Protein AF-A0A2M8FH73-F1 (afdb_monomer)

Structure (mmCIF, N/CA/C/O backbone):
data_AF-A0A2M8FH73-F1
#
_entry.id   AF-A0A2M8FH73-F1
#
loop_
_atom_site.group_PDB
_atom_site.id
_atom_site.type_symbol
_atom_site.label_atom_id
_atom_site.label_alt_id
_atom_site.label_comp_id
_atom_site.label_asym_id
_atom_site.label_entity_id
_atom_site.label_seq_id
_atom_site.pdbx_PDB_ins_code
_atom_site.Cartn_x
_atom_site.Cartn_y
_atom_site.Cartn_z
_atom_site.occupancy
_atom_site.B_iso_or_equiv
_atom_site.auth_seq_id
_atom_site.auth_comp_id
_atom_site.auth_asym_id
_atom_site.auth_atom_id
_atom_site.pdbx_PDB_model_num
ATOM 1 N N . ALA A 1 1 ? 25.953 -26.606 -22.847 1.00 37.62 1 ALA A N 1
ATOM 2 C CA . ALA A 1 1 ? 26.756 -25.376 -22.734 1.00 37.62 1 ALA A CA 1
ATOM 3 C C . ALA A 1 1 ? 26.591 -24.854 -21.315 1.00 37.62 1 ALA A C 1
ATOM 5 O O . ALA A 1 1 ? 25.564 -25.128 -20.712 1.00 37.62 1 ALA A O 1
ATOM 6 N N . GLU A 1 2 ? 27.655 -24.279 -20.778 1.00 31.59 2 GLU A N 1
ATOM 7 C CA . GLU A 1 2 ? 28.021 -24.199 -19.361 1.00 31.59 2 GLU A CA 1
ATOM 8 C C . GLU A 1 2 ? 26.933 -23.717 -18.387 1.00 31.59 2 GLU A C 1
ATOM 10 O O . GLU A 1 2 ? 26.289 -22.693 -18.587 1.00 31.59 2 GLU A O 1
ATOM 15 N N . LEU A 1 3 ? 26.806 -24.457 -17.280 1.00 53.44 3 LEU A N 1
ATOM 16 C CA . LEU A 1 3 ? 26.302 -23.954 -16.007 1.00 53.44 3 LEU A CA 1
ATOM 17 C C . LEU A 1 3 ? 27.393 -23.067 -15.389 1.00 53.44 3 LEU A C 1
ATOM 19 O O . LEU A 1 3 ? 28.428 -23.566 -14.954 1.00 53.44 3 LEU A O 1
ATOM 23 N N . GLY A 1 4 ? 27.145 -21.765 -15.336 1.00 33.22 4 GLY A N 1
ATOM 24 C CA . GLY A 1 4 ? 27.917 -20.790 -14.568 1.00 33.22 4 GLY A CA 1
ATOM 25 C C . GLY A 1 4 ? 27.245 -19.424 -14.691 1.00 33.22 4 GLY A C 1
ATOM 26 O O . GLY A 1 4 ? 26.753 -19.091 -15.759 1.00 33.22 4 GLY A O 1
ATOM 27 N N . ASN A 1 5 ? 27.159 -18.558 -13.687 1.00 42.69 5 ASN A N 1
ATOM 28 C CA . ASN A 1 5 ? 27.631 -18.489 -12.298 1.00 42.69 5 ASN A CA 1
ATOM 29 C C . ASN A 1 5 ? 27.111 -17.110 -11.779 1.00 42.69 5 ASN A C 1
ATOM 31 O O . ASN A 1 5 ? 26.693 -16.295 -12.604 1.00 42.69 5 ASN A O 1
ATOM 35 N N . PRO A 1 6 ? 27.365 -16.694 -10.529 1.00 42.09 6 PRO A N 1
ATOM 36 C CA . PRO A 1 6 ? 26.760 -17.068 -9.250 1.00 42.09 6 PRO A CA 1
ATOM 37 C C . PRO A 1 6 ? 25.452 -16.284 -8.984 1.00 42.09 6 PRO A C 1
ATOM 39 O O . PRO A 1 6 ? 24.999 -15.507 -9.816 1.00 42.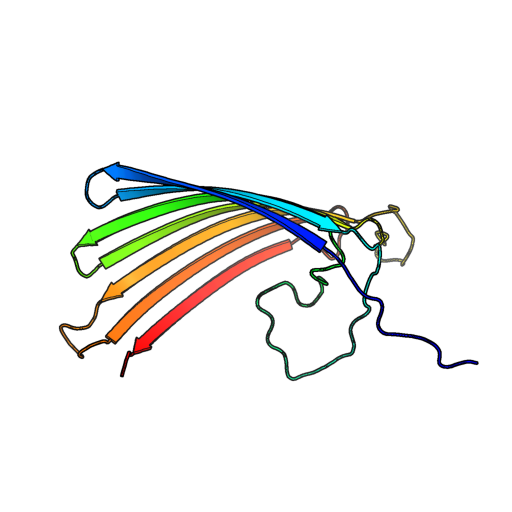09 6 PRO A O 1
ATOM 42 N N . ALA A 1 7 ? 24.854 -16.446 -7.799 1.00 48.16 7 ALA A N 1
ATOM 43 C CA . ALA A 1 7 ? 23.828 -15.538 -7.287 1.00 48.16 7 ALA A CA 1
ATOM 44 C C . ALA A 1 7 ? 24.251 -14.074 -7.502 1.00 48.16 7 ALA A C 1
ATOM 46 O O . ALA A 1 7 ? 25.146 -13.565 -6.824 1.00 48.16 7 ALA A O 1
ATOM 47 N N . SER A 1 8 ? 23.630 -13.405 -8.471 1.00 55.31 8 SER A N 1
ATOM 48 C CA . SER A 1 8 ? 23.877 -11.999 -8.732 1.00 55.31 8 SER A CA 1
ATOM 49 C C . SER A 1 8 ? 23.437 -11.219 -7.496 1.00 55.31 8 SER A C 1
ATOM 51 O O . SER A 1 8 ? 22.254 -11.224 -7.117 1.00 55.31 8 SER A O 1
ATOM 53 N N . GLN A 1 9 ? 24.404 -10.616 -6.811 1.00 63.19 9 GLN A N 1
ATOM 54 C CA . GLN A 1 9 ? 24.128 -9.796 -5.643 1.00 63.19 9 GLN A CA 1
ATOM 55 C C . GLN A 1 9 ? 23.402 -8.548 -6.136 1.00 63.19 9 GLN A C 1
ATOM 57 O O . GLN A 1 9 ? 23.968 -7.748 -6.877 1.00 63.19 9 GLN A O 1
ATOM 62 N N . ALA A 1 10 ? 22.118 -8.462 -5.791 1.00 71.12 10 ALA A N 1
ATOM 63 C CA . ALA A 1 10 ? 21.308 -7.294 -6.056 1.00 71.12 10 ALA A CA 1
ATOM 64 C C . ALA A 1 10 ? 21.423 -6.359 -4.848 1.00 71.12 10 ALA A C 1
ATOM 66 O O . ALA A 1 10 ? 21.151 -6.772 -3.720 1.00 71.12 10 ALA A O 1
ATOM 67 N N . TYR A 1 11 ? 21.851 -5.124 -5.072 1.00 79.88 11 TYR A N 1
ATOM 68 C CA . TYR A 1 11 ? 21.933 -4.082 -4.062 1.00 79.88 11 TYR A CA 1
ATOM 69 C C . TYR A 1 11 ? 20.948 -2.973 -4.408 1.00 79.88 11 TYR A C 1
ATOM 71 O O . TYR A 1 11 ? 20.951 -2.448 -5.522 1.00 79.88 11 TYR A O 1
ATOM 79 N N . GLN A 1 12 ? 20.146 -2.584 -3.425 1.00 85.75 12 GLN A N 1
ATOM 80 C CA . GLN A 1 12 ? 19.189 -1.495 -3.542 1.00 85.75 12 GLN A CA 1
ATOM 81 C C . GLN A 1 12 ? 19.352 -0.561 -2.347 1.00 85.75 12 GLN A C 1
ATOM 83 O O . GLN A 1 12 ? 19.415 -1.001 -1.197 1.00 85.75 12 GLN A O 1
ATOM 88 N N . LEU A 1 13 ? 19.430 0.734 -2.628 1.00 89.25 13 LEU A N 1
ATOM 89 C CA . LEU A 1 13 ? 19.364 1.786 -1.631 1.00 89.25 13 LEU A CA 1
ATOM 90 C C . LEU A 1 13 ? 17.901 2.186 -1.445 1.00 89.25 13 LEU A C 1
ATOM 92 O O . LEU A 1 13 ? 17.246 2.598 -2.399 1.00 89.25 13 LEU A O 1
ATOM 96 N N . ASN A 1 14 ? 17.422 2.097 -0.207 1.00 92.38 14 ASN A N 1
ATOM 97 C CA . ASN A 1 14 ? 16.089 2.529 0.189 1.00 92.38 14 ASN A CA 1
ATOM 98 C C . ASN A 1 14 ? 16.214 3.677 1.190 1.00 92.38 14 ASN A C 1
ATOM 100 O O . ASN A 1 14 ? 16.708 3.486 2.301 1.00 92.38 14 ASN A O 1
ATOM 104 N N . LEU A 1 15 ? 15.773 4.868 0.796 1.00 96.12 15 LEU A N 1
ATOM 105 C CA . LEU A 1 15 ? 15.659 6.023 1.679 1.00 96.12 15 LEU A CA 1
ATOM 106 C C . LEU A 1 15 ? 14.188 6.218 2.024 1.00 96.12 15 LEU A C 1
ATOM 108 O O . LEU A 1 15 ? 13.361 6.272 1.123 1.00 96.12 15 LEU A O 1
ATOM 112 N N . TYR A 1 16 ? 13.874 6.338 3.311 1.00 96.75 16 TYR A N 1
ATOM 113 C CA . TYR A 1 16 ? 12.514 6.544 3.801 1.00 96.75 16 TYR A CA 1
ATOM 114 C C . TYR A 1 16 ? 12.484 7.711 4.784 1.00 96.75 16 TYR A C 1
ATOM 116 O O . TYR A 1 16 ? 13.317 7.794 5.689 1.00 96.75 16 TYR A O 1
ATOM 124 N N . ALA A 1 17 ? 11.514 8.600 4.611 1.00 97.94 17 ALA A N 1
ATOM 125 C CA . ALA A 1 17 ? 11.240 9.700 5.517 1.00 97.94 17 ALA A CA 1
ATOM 126 C C . ALA A 1 17 ? 9.734 9.791 5.762 1.00 97.94 17 ALA A C 1
ATOM 128 O O . ALA A 1 17 ? 8.943 9.700 4.827 1.00 97.94 17 ALA A O 1
ATOM 129 N N . GLN A 1 18 ? 9.343 10.014 7.014 1.00 97.69 18 GLN A N 1
ATOM 130 C CA . GLN A 1 18 ? 7.946 10.175 7.396 1.00 97.69 18 GLN A CA 1
ATOM 131 C C . GLN A 1 18 ? 7.814 11.257 8.457 1.00 97.69 18 GLN A C 1
ATOM 133 O O . GLN A 1 18 ? 8.601 11.324 9.402 1.00 97.69 18 GLN A O 1
ATOM 138 N N . VAL A 1 19 ? 6.791 12.091 8.305 1.00 98.25 19 VAL A N 1
ATOM 139 C CA . VAL A 1 19 ? 6.370 13.069 9.302 1.00 98.25 19 VAL A CA 1
ATOM 140 C C . VAL A 1 19 ? 4.908 12.821 9.633 1.00 98.25 19 VAL A C 1
ATOM 142 O O . VAL A 1 19 ? 4.069 12.686 8.745 1.00 98.25 19 VAL A O 1
ATOM 145 N N . GLY A 1 20 ? 4.606 12.734 10.924 1.00 97.94 20 GLY A N 1
ATOM 146 C CA . GLY A 1 20 ? 3.255 12.528 11.428 1.00 97.94 20 GLY A CA 1
ATOM 147 C C . GLY A 1 20 ? 2.922 13.560 12.491 1.00 97.94 20 GLY A C 1
ATOM 148 O O . GLY A 1 20 ? 3.761 13.882 13.334 1.00 97.94 20 GLY A O 1
ATOM 149 N N . GLN A 1 21 ? 1.698 14.077 12.459 1.00 97.88 21 GLN A N 1
ATOM 150 C CA . GLN A 1 21 ? 1.205 15.014 13.457 1.00 97.88 21 GLN A CA 1
ATOM 151 C C . GLN A 1 21 ? -0.262 14.744 13.793 1.00 97.88 21 GLN A C 1
ATOM 153 O O . GLN A 1 21 ? -1.086 14.449 12.927 1.00 97.88 21 GLN A O 1
ATOM 158 N N . SER A 1 22 ? -0.592 14.885 15.077 1.00 98.12 22 SER A N 1
ATOM 159 C CA . SER A 1 22 ? -1.980 14.976 15.522 1.00 98.12 22 SER A CA 1
ATOM 160 C C . SER A 1 22 ? -2.549 16.339 15.132 1.00 98.12 22 SER A C 1
ATOM 162 O O . SER A 1 22 ? -2.020 17.370 15.547 1.00 98.12 22 SER A O 1
ATOM 164 N N . ILE A 1 23 ? -3.608 16.348 14.326 1.00 97.44 23 ILE A N 1
ATOM 165 C CA . ILE A 1 23 ? -4.257 17.582 13.850 1.00 97.44 23 ILE A CA 1
ATOM 166 C C . ILE A 1 23 ? -5.499 17.942 14.671 1.00 97.44 23 ILE A C 1
ATOM 168 O O . ILE A 1 23 ? -5.976 19.072 14.613 1.00 97.44 23 ILE A O 1
ATOM 172 N N . ALA A 1 24 ? -6.027 16.986 15.435 1.00 97.12 24 ALA A N 1
ATOM 173 C CA . ALA A 1 24 ? -7.111 17.183 16.386 1.00 97.12 24 ALA A CA 1
ATOM 174 C C . ALA A 1 24 ? -7.107 16.050 17.418 1.00 97.12 24 ALA A C 1
ATOM 176 O O . ALA A 1 24 ? -6.406 15.048 17.267 1.00 97.12 24 ALA A O 1
ATOM 177 N N . GLU A 1 25 ? -7.945 16.167 18.445 1.00 96.69 25 GLU A N 1
ATOM 178 C CA . GLU A 1 25 ? -8.160 15.059 19.367 1.00 96.69 25 GLU A CA 1
ATOM 179 C C . GLU A 1 25 ? -8.608 13.810 18.594 1.00 96.69 25 GLU A C 1
ATOM 181 O O . GLU A 1 25 ? -9.552 13.843 17.790 1.00 96.69 25 GLU A O 1
ATOM 186 N N . ASN A 1 26 ? -7.900 12.704 18.824 1.00 97.69 26 ASN A N 1
ATOM 187 C CA . ASN A 1 26 ? -8.148 11.424 18.171 1.00 97.69 26 ASN A CA 1
ATOM 188 C C . ASN A 1 26 ? -7.999 11.442 16.637 1.00 97.69 26 ASN A C 1
ATOM 190 O O . ASN A 1 26 ? -8.502 10.526 15.991 1.00 97.69 26 ASN A O 1
ATOM 194 N N . THR A 1 27 ? -7.357 12.455 16.044 1.00 98.38 27 THR A N 1
ATOM 195 C CA . THR A 1 27 ? -7.150 12.558 14.592 1.00 98.38 27 THR A CA 1
ATOM 196 C C . THR A 1 27 ? -5.679 12.816 14.266 1.00 98.38 27 THR A C 1
ATOM 198 O O . THR A 1 27 ? -5.120 13.835 14.672 1.00 98.38 27 THR A O 1
ATOM 201 N N . GLY A 1 28 ? -5.071 11.937 13.475 1.00 98.19 28 GLY A N 1
ATOM 202 C CA . GLY A 1 28 ? -3.693 12.057 13.003 1.00 98.19 28 GLY A CA 1
ATOM 203 C C . GLY A 1 28 ? -3.599 12.124 11.484 1.00 98.19 28 GLY A C 1
ATOM 204 O O . GLY A 1 28 ? -4.419 11.538 10.777 1.00 98.19 28 GLY A O 1
ATOM 205 N N . LEU A 1 29 ? -2.579 12.823 10.998 1.00 98.31 29 LEU A N 1
ATOM 206 C CA . LEU A 1 29 ? -2.171 12.834 9.600 1.00 98.31 29 LEU A CA 1
ATOM 207 C C . LEU A 1 29 ? -0.680 12.492 9.517 1.00 98.31 29 LEU A C 1
ATOM 209 O O . LEU A 1 29 ? 0.110 12.983 10.327 1.00 98.31 29 LEU A O 1
ATOM 213 N N . SER A 1 30 ? -0.289 11.694 8.532 1.00 97.75 30 SER A N 1
ATOM 214 C CA . SER A 1 30 ? 1.109 11.446 8.197 1.00 97.75 30 SER A CA 1
ATOM 215 C C . SER A 1 30 ? 1.360 11.589 6.707 1.00 97.75 30 SER A C 1
ATOM 217 O O . SER A 1 30 ? 0.522 11.223 5.892 1.00 97.75 30 SER A O 1
ATOM 219 N N . LEU A 1 31 ? 2.536 12.101 6.372 1.00 98.19 31 LEU A N 1
ATOM 220 C CA . LEU A 1 31 ? 3.097 12.117 5.029 1.00 98.19 31 LEU A CA 1
ATOM 221 C C . LEU A 1 31 ? 4.372 11.279 5.061 1.00 98.19 31 LEU A C 1
ATOM 223 O O . LEU A 1 31 ? 5.195 11.460 5.964 1.00 98.19 31 LEU A O 1
ATOM 227 N N . TYR A 1 32 ? 4.563 10.412 4.076 1.00 97.25 32 TYR A N 1
ATOM 228 C CA . TYR A 1 32 ? 5.8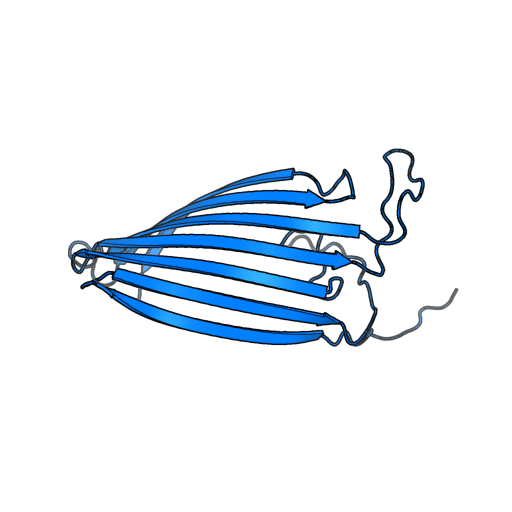23 9.708 3.885 1.00 97.25 32 TYR A CA 1
ATOM 229 C C . TYR A 1 32 ? 6.334 9.843 2.454 1.00 97.25 32 TYR A C 1
ATOM 231 O O . TYR A 1 32 ? 5.573 10.069 1.516 1.00 97.25 32 TYR A O 1
ATOM 239 N N . PHE A 1 33 ? 7.645 9.698 2.309 1.00 97.88 33 PHE A N 1
ATOM 240 C CA . PHE A 1 33 ? 8.342 9.615 1.038 1.00 97.88 33 PHE A CA 1
ATOM 241 C C . PHE A 1 33 ? 9.387 8.505 1.113 1.00 97.88 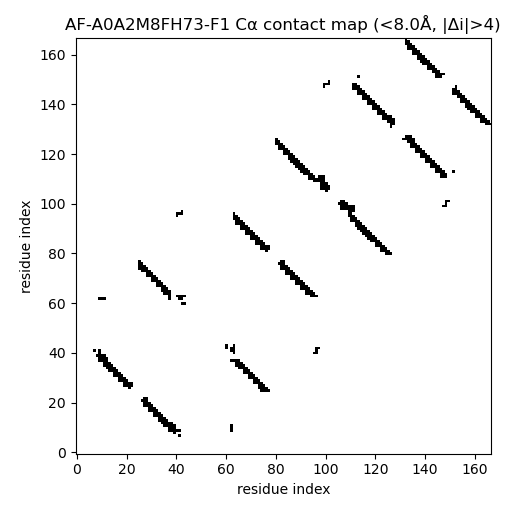33 PHE A C 1
ATOM 243 O O . PHE A 1 33 ? 10.155 8.421 2.076 1.00 97.88 33 PHE A O 1
ATOM 250 N N . GLN A 1 34 ? 9.438 7.684 0.075 1.00 96.31 34 GLN A N 1
ATOM 251 C CA . GLN A 1 34 ? 10.414 6.629 -0.105 1.00 96.31 34 GLN A CA 1
ATOM 252 C C . GLN A 1 34 ? 11.086 6.774 -1.469 1.00 96.31 34 GLN A C 1
ATOM 254 O O . GLN A 1 34 ? 10.416 6.920 -2.484 1.00 96.31 34 GLN A O 1
ATOM 259 N N . LEU A 1 35 ? 12.410 6.677 -1.508 1.00 96.06 35 LEU A N 1
ATOM 260 C CA . LEU A 1 35 ? 13.193 6.576 -2.736 1.00 96.06 35 LEU A CA 1
ATOM 261 C C . LEU A 1 35 ? 13.868 5.206 -2.774 1.00 96.06 35 LEU A C 1
ATOM 263 O O . LEU A 1 35 ? 14.528 4.819 -1.806 1.00 96.06 35 LEU A O 1
ATOM 267 N N . LYS A 1 36 ? 13.725 4.500 -3.893 1.00 92.44 36 LYS A N 1
ATOM 268 C CA . LYS A 1 36 ? 14.378 3.221 -4.175 1.00 92.44 36 LYS A CA 1
ATOM 269 C C . LYS A 1 36 ? 15.332 3.412 -5.348 1.00 92.44 36 LYS A C 1
ATOM 271 O O . LYS A 1 36 ? 14.919 3.886 -6.401 1.00 92.44 36 LYS A O 1
ATOM 276 N N . SER A 1 37 ? 16.598 3.047 -5.185 1.00 90.00 37 SER A N 1
ATOM 277 C CA . SER A 1 37 ? 17.590 3.097 -6.263 1.00 90.00 37 SER A CA 1
ATOM 278 C C . SER A 1 37 ? 18.372 1.797 -6.321 1.00 90.00 37 SER A C 1
ATOM 280 O O . SER A 1 37 ? 18.918 1.348 -5.311 1.00 90.00 37 SER A O 1
ATOM 282 N N . ASN A 1 38 ? 18.431 1.187 -7.502 1.00 84.25 38 ASN A N 1
ATOM 283 C CA . ASN A 1 38 ? 19.183 -0.043 -7.702 1.00 84.25 38 ASN A CA 1
ATOM 284 C C . ASN A 1 38 ? 20.643 0.294 -7.988 1.00 84.25 38 ASN A C 1
ATOM 286 O O . ASN A 1 38 ? 20.976 0.901 -9.001 1.00 84.25 38 ASN A O 1
ATOM 290 N N . LEU A 1 39 ? 21.531 -0.141 -7.099 1.00 79.75 39 LEU A N 1
ATOM 291 C CA . LEU A 1 39 ? 22.977 0.028 -7.255 1.00 79.75 39 LEU A CA 1
ATOM 292 C C . LEU A 1 39 ? 23.588 -1.075 -8.133 1.00 79.75 39 LEU A C 1
ATOM 294 O O . LEU A 1 39 ? 24.734 -0.974 -8.565 1.00 79.75 39 LEU A O 1
ATOM 298 N N . SER A 1 40 ? 22.817 -2.126 -8.407 1.00 72.06 40 SER A N 1
ATOM 299 C CA . SER A 1 40 ? 23.157 -3.214 -9.321 1.00 72.06 40 SER A CA 1
ATOM 300 C C . SER A 1 40 ? 22.021 -3.433 -10.317 1.00 72.06 40 SER A C 1
ATOM 302 O O . SER A 1 40 ? 20.873 -3.612 -9.912 1.00 72.06 40 SER A O 1
ATOM 304 N N . GLN A 1 41 ? 22.339 -3.481 -11.607 1.00 60.81 41 GLN A N 1
ATOM 305 C CA . GLN A 1 41 ? 21.363 -3.717 -12.673 1.00 60.81 41 GLN A CA 1
ATOM 306 C C . GLN A 1 41 ? 21.206 -5.217 -12.924 1.00 60.81 41 GLN A C 1
ATOM 308 O O . GLN A 1 41 ? 21.804 -5.764 -13.850 1.00 60.81 41 GLN A O 1
ATOM 313 N N . VAL A 1 42 ? 20.443 -5.902 -12.071 1.00 60.97 42 VAL A N 1
ATOM 314 C CA . VAL A 1 42 ? 20.165 -7.329 -12.258 1.00 60.97 42 VAL A CA 1
ATOM 315 C C . VAL A 1 42 ? 18.671 -7.587 -12.204 1.00 60.97 42 VAL A C 1
ATOM 317 O O . VAL A 1 42 ? 18.029 -7.301 -11.202 1.00 60.97 42 VAL A O 1
ATOM 320 N N . THR A 1 43 ? 18.143 -8.177 -13.269 1.00 56.59 43 THR A N 1
ATOM 321 C CA . THR A 1 43 ? 16.788 -8.727 -13.326 1.00 56.59 43 THR A CA 1
ATOM 322 C C . THR A 1 43 ? 16.831 -10.211 -12.998 1.00 56.59 43 THR A C 1
ATOM 324 O O . THR A 1 43 ? 17.538 -10.964 -13.675 1.00 56.59 43 THR A O 1
ATOM 327 N N . ARG A 1 44 ? 16.081 -10.664 -11.989 1.00 55.88 44 ARG A N 1
ATOM 328 C CA . ARG A 1 44 ? 15.916 -12.100 -11.733 1.00 55.88 44 ARG A CA 1
ATOM 329 C C . ARG A 1 44 ? 14.696 -12.615 -12.486 1.00 55.88 44 ARG A C 1
ATOM 331 O O . ARG A 1 44 ? 13.584 -12.142 -12.286 1.00 55.88 44 ARG A O 1
ATOM 338 N N . SER A 1 45 ? 14.894 -13.613 -13.343 1.00 44.84 45 SER A N 1
ATOM 339 C CA . SER A 1 45 ? 13.784 -14.400 -13.884 1.00 44.84 45 SER A CA 1
ATOM 340 C C . SER A 1 45 ? 13.268 -15.351 -12.800 1.00 44.84 45 SER A C 1
ATOM 342 O O . SER A 1 45 ? 14.066 -15.989 -12.111 1.00 44.84 45 SER A O 1
ATOM 344 N N . PHE A 1 46 ? 11.947 -15.440 -12.637 1.00 47.91 46 PHE A N 1
ATOM 345 C CA . PHE A 1 46 ? 11.321 -16.323 -11.653 1.00 47.91 46 PHE A CA 1
ATOM 346 C C . PHE A 1 46 ? 11.732 -17.791 -11.847 1.00 47.91 46 PHE A C 1
ATOM 348 O O . PHE A 1 46 ? 11.711 -18.320 -12.960 1.00 47.91 46 PHE A O 1
ATOM 355 N N . VAL A 1 47 ? 12.019 -18.462 -10.730 1.00 38.62 47 VAL A N 1
ATOM 356 C CA . VAL A 1 47 ? 11.907 -19.918 -10.599 1.00 38.62 47 VAL A CA 1
ATOM 357 C C . VAL A 1 47 ? 10.495 -20.179 -10.076 1.00 38.62 47 VAL A C 1
ATOM 359 O O . VAL A 1 47 ? 10.102 -19.615 -9.060 1.00 38.62 47 VAL A O 1
ATOM 362 N N . TYR A 1 48 ? 9.711 -20.966 -10.806 1.00 35.88 48 TYR A N 1
ATOM 363 C CA . TYR A 1 48 ? 8.323 -21.284 -10.470 1.00 35.88 48 TYR A CA 1
ATOM 364 C C . TYR A 1 48 ? 8.271 -22.084 -9.152 1.00 35.88 48 TYR A C 1
ATOM 366 O O . TYR A 1 48 ? 8.695 -23.239 -9.129 1.00 35.88 48 TYR A O 1
ATOM 374 N N . ASP A 1 49 ? 7.786 -21.481 -8.061 1.00 39.12 49 ASP A N 1
ATOM 375 C CA . ASP A 1 49 ? 7.543 -22.153 -6.777 1.00 39.12 49 ASP A CA 1
ATOM 376 C C . ASP A 1 49 ? 6.081 -21.942 -6.355 1.00 39.12 49 ASP A C 1
ATOM 378 O O . ASP A 1 49 ? 5.624 -20.821 -6.140 1.00 39.12 49 ASP A O 1
ATOM 382 N N . ASN A 1 50 ? 5.343 -23.047 -6.247 1.00 36.84 50 ASN A N 1
ATOM 383 C CA . ASN A 1 50 ? 3.900 -23.080 -5.998 1.00 36.84 50 ASN A CA 1
ATOM 384 C C . ASN A 1 50 ? 3.512 -22.786 -4.538 1.00 36.84 50 ASN A C 1
ATOM 386 O O . ASN A 1 50 ? 2.343 -22.937 -4.183 1.00 36.84 50 ASN A O 1
ATOM 390 N N . THR A 1 51 ? 4.468 -22.439 -3.673 1.00 37.72 51 THR A N 1
ATOM 391 C CA . THR A 1 51 ? 4.242 -22.324 -2.223 1.00 37.72 51 THR A CA 1
ATOM 392 C C . THR A 1 51 ? 4.268 -20.897 -1.675 1.00 37.72 51 THR A C 1
ATOM 394 O O . THR A 1 51 ? 4.000 -20.703 -0.489 1.00 37.72 51 THR A O 1
ATOM 397 N N . LEU A 1 52 ? 4.529 -19.885 -2.509 1.00 36.09 52 LEU A N 1
ATOM 398 C CA . LEU A 1 52 ? 4.681 -18.497 -2.066 1.00 36.09 52 LEU A CA 1
ATOM 399 C C . LEU A 1 52 ? 3.458 -17.640 -2.434 1.00 36.09 52 LEU A C 1
ATOM 401 O O . LEU A 1 52 ? 3.221 -17.313 -3.594 1.00 36.09 52 LEU A O 1
ATOM 405 N N . PHE A 1 53 ? 2.685 -17.258 -1.414 1.00 36.41 53 PHE A N 1
ATOM 406 C CA . PHE A 1 53 ? 1.654 -16.224 -1.510 1.00 36.41 53 PHE A CA 1
ATOM 407 C C . PHE A 1 53 ? 2.323 -14.855 -1.336 1.00 36.41 53 PHE A C 1
ATOM 409 O O . PHE A 1 53 ? 2.759 -14.516 -0.237 1.00 36.41 53 PHE A O 1
ATOM 416 N N . TYR A 1 54 ? 2.436 -14.085 -2.418 1.00 40.94 54 TYR A N 1
ATOM 417 C CA . TYR A 1 54 ? 3.056 -12.760 -2.399 1.00 40.94 54 TYR A CA 1
ATOM 418 C C . TYR A 1 54 ? 2.019 -11.647 -2.212 1.00 40.94 54 TYR A C 1
ATOM 420 O O . TYR A 1 54 ? 0.919 -11.704 -2.757 1.00 40.94 54 TYR A O 1
ATOM 428 N N . GLN A 1 55 ? 2.399 -10.642 -1.421 1.00 38.56 55 GLN A N 1
ATOM 429 C CA . GLN A 1 55 ? 1.637 -9.416 -1.163 1.00 38.56 55 GLN A CA 1
ATOM 430 C C . GLN A 1 55 ? 1.941 -8.321 -2.209 1.00 38.56 55 GLN A C 1
ATOM 432 O O . GLN A 1 55 ? 1.106 -7.455 -2.447 1.00 38.56 55 GLN A O 1
ATOM 437 N N . ASP A 1 56 ? 3.105 -8.416 -2.864 1.00 48.81 56 ASP A N 1
ATOM 438 C CA . ASP A 1 56 ? 3.494 -7.651 -4.052 1.00 48.81 56 ASP A CA 1
ATOM 439 C C . ASP A 1 56 ? 3.189 -8.449 -5.331 1.00 48.81 56 ASP A C 1
ATOM 441 O O . ASP A 1 56 ? 3.153 -9.682 -5.306 1.00 48.81 56 ASP A O 1
ATOM 445 N N . GLU A 1 57 ? 2.959 -7.742 -6.446 1.00 54.09 57 GLU A N 1
ATOM 446 C CA . GLU A 1 57 ? 2.646 -8.320 -7.760 1.00 54.09 57 GLU A CA 1
ATOM 447 C C . GLU A 1 57 ? 3.517 -9.558 -8.049 1.00 54.09 57 GLU A C 1
ATOM 449 O O . GLU A 1 57 ? 4.742 -9.454 -8.084 1.00 54.09 57 GLU A O 1
ATOM 454 N N . LEU A 1 58 ? 2.886 -10.709 -8.330 1.00 51.06 58 LEU A N 1
ATOM 455 C CA . LEU A 1 58 ? 3.522 -11.998 -8.683 1.00 51.06 58 LEU A CA 1
ATOM 456 C C . LEU A 1 58 ? 4.575 -11.910 -9.810 1.00 51.06 58 LEU A C 1
ATOM 458 O O . LEU A 1 58 ? 5.288 -12.873 -10.072 1.00 51.06 58 LEU A O 1
ATOM 462 N N . PHE A 1 59 ? 4.651 -10.767 -10.491 1.00 51.75 59 PHE A N 1
ATOM 463 C CA . PHE A 1 59 ? 5.473 -10.497 -11.662 1.00 51.75 59 PHE A CA 1
ATOM 464 C C . PHE A 1 59 ? 6.520 -9.395 -11.437 1.00 51.75 59 PHE A C 1
ATOM 466 O O . PHE A 1 59 ? 7.307 -9.120 -12.342 1.00 51.75 59 PHE A O 1
ATOM 473 N N . ASN A 1 60 ? 6.557 -8.764 -10.257 1.00 58.78 60 ASN A N 1
ATOM 474 C CA . ASN A 1 60 ? 7.539 -7.733 -9.937 1.00 58.78 60 ASN A CA 1
ATOM 475 C C . ASN A 1 60 ? 8.626 -8.269 -9.014 1.00 58.78 60 ASN A C 1
ATOM 477 O O . ASN A 1 60 ? 8.426 -8.460 -7.818 1.00 58.78 60 ASN A O 1
ATOM 481 N N . ASP A 1 61 ? 9.826 -8.421 -9.563 1.00 65.88 61 ASP A N 1
ATOM 482 C CA . ASP A 1 61 ? 11.028 -8.513 -8.747 1.00 65.88 61 ASP A CA 1
ATOM 483 C C . ASP A 1 61 ? 11.293 -7.144 -8.093 1.00 65.88 61 ASP A C 1
ATOM 485 O O . ASP A 1 61 ? 11.481 -6.125 -8.768 1.00 65.88 61 ASP A O 1
ATOM 489 N N . VAL A 1 62 ? 11.298 -7.129 -6.759 1.00 64.31 62 VAL A N 1
ATOM 490 C CA . VAL A 1 62 ? 11.508 -5.937 -5.920 1.00 64.31 62 VAL A CA 1
ATOM 491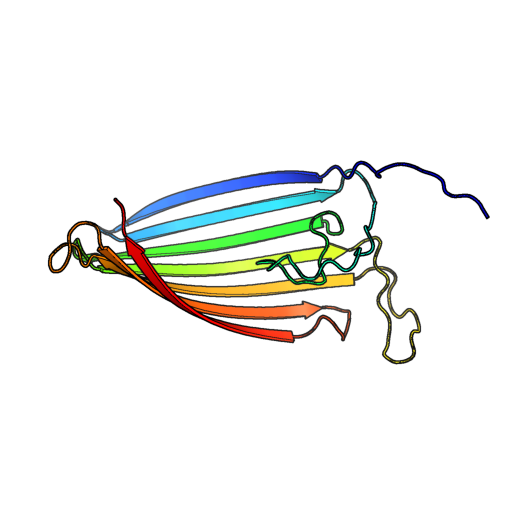 C C . VAL A 1 62 ? 12.861 -5.268 -6.208 1.00 64.31 62 VAL A C 1
ATOM 493 O O . VAL A 1 62 ? 12.998 -4.059 -6.025 1.00 64.31 62 VAL A O 1
ATOM 496 N N . PHE A 1 63 ? 13.841 -6.018 -6.722 1.00 69.25 63 PHE A N 1
ATOM 497 C CA . PHE A 1 63 ? 15.160 -5.509 -7.113 1.00 69.25 63 PHE A CA 1
ATOM 498 C C . PHE A 1 63 ? 15.266 -5.114 -8.590 1.00 69.25 63 PHE A C 1
ATOM 500 O O . PHE A 1 63 ? 16.322 -4.664 -9.026 1.00 69.25 63 PHE A O 1
ATOM 507 N N . SER A 1 64 ? 14.192 -5.263 -9.365 1.00 75.62 64 SER A N 1
ATOM 508 C CA . SER A 1 64 ? 14.180 -4.958 -10.800 1.00 75.62 64 SER A CA 1
ATOM 509 C C . SER A 1 64 ? 13.671 -3.550 -11.129 1.00 75.62 64 SER A C 1
ATOM 511 O O . SER A 1 64 ? 13.662 -3.172 -12.299 1.00 75.62 64 SER A O 1
ATOM 513 N N . ASN A 1 65 ? 13.270 -2.761 -10.124 1.00 83.38 65 ASN A N 1
ATOM 514 C CA . ASN A 1 65 ? 12.847 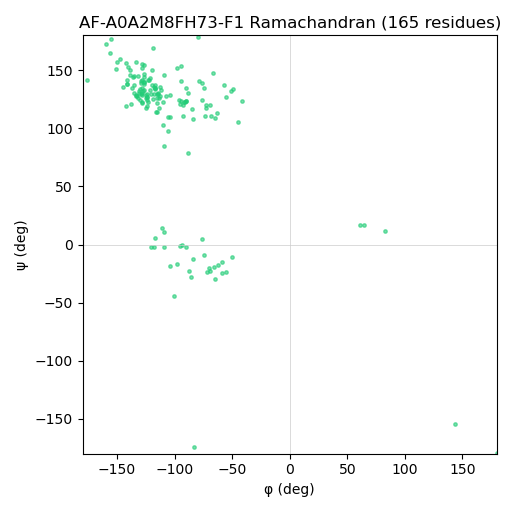-1.370 -10.305 1.00 83.38 65 ASN A CA 1
ATOM 515 C C . ASN A 1 65 ? 13.550 -0.394 -9.373 1.00 83.38 65 ASN A C 1
ATOM 517 O O . ASN A 1 65 ? 13.931 -0.731 -8.253 1.00 83.38 65 ASN A O 1
ATOM 521 N N . GLU A 1 66 ? 13.666 0.829 -9.858 1.00 90.75 66 GLU A N 1
ATOM 522 C CA . GLU A 1 66 ? 13.971 2.013 -9.073 1.00 90.75 66 GLU A CA 1
ATOM 523 C C . GLU A 1 66 ? 12.820 3.009 -9.190 1.00 90.75 66 GLU A C 1
ATOM 525 O O . GLU A 1 66 ? 11.917 2.843 -10.008 1.00 90.75 66 GLU A O 1
ATOM 530 N N . GLY A 1 67 ? 12.825 4.042 -8.360 1.00 93.56 67 GLY A N 1
ATOM 531 C CA . GLY A 1 67 ? 11.801 5.072 -8.392 1.00 93.56 67 GLY A CA 1
ATOM 532 C C . GLY A 1 67 ? 11.466 5.568 -7.002 1.00 93.56 67 GLY A C 1
ATOM 533 O O . GLY A 1 67 ? 12.292 5.526 -6.091 1.00 93.56 67 GLY A O 1
ATOM 534 N N . TYR A 1 68 ? 10.255 6.074 -6.835 1.00 96.06 68 TYR A N 1
ATOM 535 C CA . TYR A 1 68 ? 9.835 6.660 -5.573 1.00 96.06 68 TYR A CA 1
ATOM 536 C C . TYR A 1 68 ? 8.387 6.333 -5.256 1.00 96.06 68 TYR A C 1
ATOM 538 O O . TYR A 1 68 ? 7.566 6.088 -6.139 1.00 96.06 68 TYR A O 1
ATOM 546 N N . GLU A 1 69 ? 8.085 6.389 -3.972 1.00 96.75 69 GLU A N 1
ATOM 547 C CA . GLU A 1 69 ? 6.748 6.292 -3.431 1.00 96.75 69 GLU A CA 1
ATOM 548 C C . GLU A 1 69 ? 6.504 7.467 -2.496 1.00 96.75 69 GLU A C 1
ATOM 550 O O . GLU A 1 69 ? 7.394 7.910 -1.771 1.00 96.75 69 GLU A O 1
ATOM 555 N N . THR A 1 70 ? 5.297 7.998 -2.523 1.00 97.81 70 THR A N 1
ATOM 556 C CA . THR A 1 70 ? 4.846 9.002 -1.572 1.00 97.81 70 THR A CA 1
ATOM 557 C C . THR A 1 70 ? 3.446 8.646 -1.137 1.00 97.81 70 THR A C 1
ATOM 559 O O . THR A 1 70 ? 2.647 8.171 -1.948 1.00 97.81 70 THR A O 1
ATOM 562 N N . GLY A 1 71 ? 3.135 8.896 0.124 1.00 96.81 71 GLY A N 1
ATOM 563 C CA . GLY A 1 71 ? 1.800 8.635 0.616 1.00 96.81 71 GLY A CA 1
ATOM 564 C C . GLY A 1 71 ? 1.375 9.564 1.728 1.00 96.81 71 GLY A C 1
ATOM 565 O O . GLY A 1 71 ? 2.184 10.192 2.418 1.00 96.81 71 GLY A O 1
ATOM 566 N N . ILE A 1 72 ? 0.059 9.676 1.851 1.00 97.88 72 ILE A N 1
ATOM 567 C CA . ILE A 1 72 ? -0.626 10.440 2.880 1.00 97.88 72 ILE A CA 1
ATOM 568 C C . ILE A 1 72 ? -1.552 9.476 3.600 1.00 97.88 72 ILE A C 1
ATOM 570 O O . ILE A 1 72 ? -2.442 8.896 2.978 1.00 97.88 72 ILE A O 1
ATOM 574 N N . SER A 1 73 ? -1.388 9.362 4.911 1.00 97.81 73 SER A N 1
ATOM 575 C CA . SER A 1 73 ? -2.214 8.500 5.750 1.00 97.81 73 SER A CA 1
ATOM 576 C C . SER A 1 73 ? -2.970 9.349 6.772 1.00 97.81 73 SER A C 1
ATOM 578 O O . SER A 1 73 ? -2.433 10.269 7.389 1.00 97.81 73 SER A O 1
ATOM 580 N N . PHE A 1 74 ? -4.249 9.052 6.946 1.00 98.19 74 PHE A N 1
ATOM 581 C CA . PHE A 1 74 ? -5.166 9.687 7.879 1.00 98.19 74 PHE A CA 1
ATOM 582 C C . PHE A 1 74 ? -5.639 8.644 8.884 1.00 98.19 74 PHE A C 1
ATOM 584 O O . PHE A 1 74 ? -6.016 7.539 8.505 1.00 98.19 74 PHE A O 1
ATOM 591 N N . THR A 1 75 ? -5.647 8.984 10.168 1.00 98.25 75 THR A N 1
ATOM 592 C CA . THR A 1 75 ? -6.161 8.111 11.230 1.00 98.25 75 THR A CA 1
ATOM 593 C C . THR A 1 75 ? -7.178 8.863 12.071 1.00 98.25 75 THR A C 1
ATOM 595 O O . THR A 1 75 ? -6.905 9.973 12.528 1.00 98.25 75 THR A O 1
ATOM 598 N N . LYS A 1 76 ? -8.332 8.245 12.329 1.00 98.31 76 LYS A N 1
ATOM 599 C CA . LYS A 1 76 ? -9.364 8.759 13.231 1.00 98.31 76 LYS A CA 1
ATOM 600 C C . LYS A 1 76 ? -9.793 7.688 14.223 1.00 98.31 76 LYS A C 1
ATOM 602 O O . LYS A 1 76 ? -10.276 6.636 13.822 1.00 98.31 76 LYS A O 1
ATOM 607 N N . LEU A 1 77 ? -9.704 7.982 15.516 1.00 98.31 77 LEU A N 1
ATOM 608 C CA . LEU A 1 77 ? -10.375 7.195 16.551 1.00 98.31 77 LEU A CA 1
ATOM 609 C C . LEU A 1 77 ? -11.742 7.832 16.828 1.00 98.31 77 LEU A C 1
ATOM 611 O O . LEU A 1 77 ? -11.839 9.010 17.180 1.00 98.31 77 LEU A O 1
ATOM 615 N N . PHE A 1 78 ? -12.812 7.068 16.623 1.00 97.69 78 PHE A N 1
ATOM 616 C CA . PHE A 1 78 ? -14.182 7.491 16.935 1.00 97.69 78 PHE A CA 1
ATOM 617 C C . PHE A 1 78 ? -14.540 7.221 18.397 1.00 97.69 78 PHE A C 1
ATOM 619 O O . PHE A 1 78 ? -15.379 7.902 18.976 1.00 97.69 78 PHE A O 1
ATOM 626 N N . SER A 1 79 ? -13.910 6.207 18.987 1.00 96.62 79 SER A N 1
ATOM 627 C CA . SER A 1 79 ? -14.018 5.846 20.400 1.00 96.62 79 SER A CA 1
ATOM 628 C C . SER A 1 79 ? -12.761 5.082 20.816 1.00 96.62 79 SER A C 1
ATOM 630 O O . SER A 1 79 ? -11.942 4.744 19.962 1.00 96.62 79 SER A O 1
ATOM 632 N N . SER A 1 80 ? -12.646 4.714 22.093 1.00 93.81 80 SER A N 1
ATOM 633 C CA . SER A 1 80 ? -11.586 3.812 22.571 1.00 93.81 80 SER A CA 1
ATOM 634 C C . SER A 1 80 ? -11.590 2.434 21.899 1.00 93.81 80 SER A C 1
ATOM 636 O O . SER A 1 80 ? -10.608 1.714 22.002 1.00 93.81 80 SER A O 1
ATOM 638 N N . THR A 1 81 ? -12.678 2.067 21.212 1.00 96.50 81 THR A N 1
ATOM 639 C CA . THR A 1 81 ? -12.855 0.738 20.615 1.00 96.50 81 THR A CA 1
ATOM 640 C C . THR A 1 81 ? -13.047 0.759 19.104 1.00 96.50 81 THR A C 1
ATOM 642 O O . THR A 1 81 ? -13.244 -0.299 18.528 1.00 96.50 81 THR A O 1
ATOM 645 N N . LEU A 1 82 ? -13.086 1.924 18.450 1.00 98.00 82 LEU A N 1
ATOM 646 C CA . LEU A 1 82 ? -13.376 2.027 17.015 1.00 98.00 82 LEU A CA 1
ATOM 647 C C . LEU A 1 82 ? -12.442 3.041 16.362 1.00 98.00 82 LEU A C 1
ATOM 649 O O . LEU A 1 82 ? -12.470 4.223 16.720 1.00 98.00 82 LEU A O 1
ATOM 653 N N . GLY A 1 83 ? -11.677 2.574 15.382 1.00 97.94 83 GLY A N 1
ATOM 654 C CA . GLY A 1 83 ? -10.740 3.364 14.598 1.00 97.94 83 GLY A CA 1
ATOM 655 C C . GLY A 1 83 ? -10.980 3.230 13.097 1.00 97.94 83 GLY A C 1
ATOM 656 O O . GLY A 1 83 ? -11.518 2.234 12.619 1.00 97.94 83 GLY A O 1
ATOM 657 N N . LEU A 1 84 ? -10.565 4.259 12.372 1.00 98.06 84 LEU A N 1
ATOM 658 C CA . LEU A 1 84 ? -10.512 4.326 10.920 1.00 98.06 84 LEU A CA 1
ATOM 659 C C . LEU A 1 84 ? -9.109 4.765 10.515 1.00 98.06 84 LEU A C 1
ATOM 661 O O . LEU A 1 84 ? -8.585 5.738 11.065 1.00 98.06 84 LEU A O 1
ATOM 665 N N . LYS A 1 85 ? -8.541 4.096 9.519 1.00 97.94 85 LYS A N 1
ATOM 666 C CA . LYS A 1 85 ? -7.357 4.554 8.799 1.00 97.94 85 LYS A CA 1
ATOM 667 C C . LYS A 1 85 ? -7.694 4.659 7.321 1.00 97.94 85 LYS A C 1
ATOM 669 O O . LYS A 1 85 ? -8.443 3.842 6.797 1.00 97.94 85 LYS A O 1
ATOM 674 N N . ALA A 1 86 ? -7.170 5.676 6.664 1.00 97.31 86 ALA A N 1
ATOM 675 C CA . ALA A 1 86 ? -7.253 5.822 5.223 1.00 97.31 86 ALA A CA 1
ATOM 676 C C . ALA A 1 86 ? -5.888 6.240 4.689 1.00 97.31 86 ALA A C 1
ATOM 678 O O . ALA A 1 86 ? -5.181 6.998 5.352 1.00 97.31 86 ALA A O 1
ATOM 679 N N . GLU A 1 87 ? -5.523 5.772 3.508 1.00 96.25 87 GLU A N 1
ATOM 680 C CA . GLU A 1 87 ? -4.221 6.037 2.915 1.00 96.25 87 GLU A CA 1
ATOM 681 C C . GLU A 1 87 ? -4.340 6.273 1.416 1.00 96.25 87 GLU A C 1
ATOM 683 O O . GLU A 1 87 ? -5.087 5.588 0.725 1.00 96.25 87 GLU A O 1
ATOM 688 N N . LEU A 1 88 ? -3.603 7.262 0.925 1.00 97.44 88 LEU A N 1
ATOM 689 C CA . LEU A 1 88 ? -3.394 7.531 -0.489 1.00 97.44 88 LEU A CA 1
ATOM 690 C C . LEU A 1 88 ? -1.918 7.324 -0.790 1.00 97.44 88 LEU A C 1
ATOM 692 O O . LEU A 1 88 ? -1.081 7.915 -0.110 1.00 97.44 88 LEU A O 1
ATOM 696 N N . VAL A 1 89 ? -1.610 6.546 -1.821 1.00 96.44 89 VAL A N 1
ATOM 697 C CA . VAL A 1 89 ? -0.238 6.242 -2.235 1.00 96.44 89 VAL A CA 1
ATOM 698 C C . VAL A 1 89 ? -0.069 6.559 -3.711 1.00 96.44 89 VAL A C 1
ATOM 700 O O . VAL A 1 89 ? -0.938 6.265 -4.532 1.00 96.44 89 VAL A O 1
ATOM 703 N N . TYR A 1 90 ? 1.061 7.155 -4.062 1.00 97.75 90 TYR A N 1
ATOM 704 C CA . TYR A 1 90 ? 1.518 7.267 -5.437 1.00 97.75 90 TYR A CA 1
ATOM 705 C C . TYR A 1 90 ? 2.913 6.671 -5.552 1.00 97.75 90 TYR A C 1
ATOM 707 O O . TYR A 1 90 ? 3.833 7.100 -4.852 1.00 97.75 90 TYR A O 1
ATOM 715 N N . THR A 1 91 ? 3.083 5.747 -6.490 1.00 96.19 91 THR A N 1
ATOM 716 C CA . THR A 1 91 ? 4.356 5.079 -6.746 1.00 96.19 91 THR A CA 1
ATOM 717 C C . THR A 1 91 ? 4.732 5.243 -8.211 1.00 96.19 91 THR A C 1
ATOM 719 O O . THR A 1 91 ? 3.948 4.931 -9.104 1.00 96.19 91 THR A O 1
ATOM 722 N N . LYS A 1 92 ? 5.956 5.698 -8.475 1.00 96.31 92 LYS A N 1
ATOM 723 C CA . LYS A 1 92 ? 6.579 5.628 -9.799 1.00 96.31 92 LYS A CA 1
ATOM 724 C C . LYS A 1 92 ? 7.663 4.563 -9.765 1.00 96.31 92 LYS A C 1
ATOM 726 O O . LYS A 1 92 ? 8.531 4.621 -8.895 1.00 96.31 92 LYS A O 1
ATOM 731 N N . ARG A 1 93 ? 7.627 3.628 -10.712 1.00 93.00 93 ARG A N 1
ATOM 732 C CA . ARG A 1 93 ? 8.632 2.573 -10.871 1.00 93.00 93 ARG A CA 1
ATOM 733 C C . ARG A 1 93 ? 9.194 2.616 -12.286 1.00 93.00 93 ARG A C 1
ATOM 735 O O . ARG A 1 93 ? 8.444 2.568 -13.256 1.00 93.00 93 ARG A O 1
ATOM 742 N N . ASP A 1 94 ? 10.509 2.694 -12.392 1.00 92.06 94 ASP A N 1
ATOM 743 C CA . ASP A 1 94 ? 11.262 2.633 -13.636 1.00 92.06 94 ASP A CA 1
ATOM 744 C C . ASP A 1 94 ? 12.028 1.298 -13.666 1.00 92.06 94 ASP A C 1
ATOM 746 O O . ASP A 1 94 ? 12.809 0.980 -12.764 1.00 92.06 94 ASP A O 1
ATOM 750 N N . TYR A 1 95 ? 11.790 0.497 -14.704 1.00 88.75 95 TYR A N 1
ATOM 751 C CA . TYR A 1 95 ? 12.417 -0.806 -14.907 1.00 88.75 95 TYR A CA 1
ATOM 752 C C . TYR A 1 95 ? 13.400 -0.704 -16.076 1.00 88.75 95 TYR A C 1
ATOM 754 O O . TYR A 1 95 ? 13.082 -1.007 -17.227 1.00 88.75 95 TYR A O 1
ATOM 762 N N . SER A 1 96 ? 14.619 -0.256 -15.778 1.00 81.00 96 SER A N 1
ATOM 763 C CA . SER A 1 96 ? 15.661 0.051 -16.772 1.00 81.00 96 SER A CA 1
ATOM 764 C C . SER A 1 96 ? 16.122 -1.144 -17.618 1.00 81.00 96 SER A C 1
ATOM 766 O O . SER A 1 96 ? 16.699 -0.946 -18.682 1.00 81.00 96 SER A O 1
ATOM 768 N N . MET A 1 97 ? 15.846 -2.369 -17.167 1.00 76.81 97 MET A N 1
ATOM 769 C CA . MET A 1 97 ? 16.310 -3.618 -17.784 1.00 76.81 97 MET A CA 1
ATOM 770 C C . MET A 1 97 ? 15.163 -4.502 -18.305 1.00 76.81 97 MET A C 1
ATOM 772 O O . MET A 1 97 ? 15.406 -5.626 -18.740 1.00 76.81 97 MET A O 1
ATOM 776 N N . LEU A 1 98 ? 13.917 -4.020 -18.252 1.00 82.44 98 LEU A N 1
ATOM 777 C CA . LEU A 1 98 ? 12.742 -4.729 -18.762 1.00 82.44 98 LEU A CA 1
ATOM 778 C C . LEU A 1 98 ? 12.224 -4.012 -20.014 1.00 82.44 98 LEU A C 1
ATOM 780 O O . LEU A 1 98 ? 11.589 -2.961 -19.880 1.00 82.44 98 LEU A O 1
ATOM 784 N N . PRO A 1 99 ? 12.496 -4.540 -21.223 1.00 85.44 99 PRO A N 1
ATOM 785 C CA . PRO A 1 99 ? 11.927 -3.989 -22.440 1.00 85.44 99 PRO A CA 1
ATOM 786 C C . PRO A 1 99 ? 10.415 -4.204 -22.455 1.00 85.44 99 PRO A C 1
ATOM 788 O O . PRO A 1 99 ? 9.910 -5.212 -21.962 1.00 85.44 99 PRO A O 1
ATOM 791 N N . VAL A 1 100 ? 9.707 -3.261 -23.064 1.00 88.62 100 VAL A N 1
ATOM 792 C CA . VAL A 1 100 ? 8.262 -3.353 -23.261 1.00 88.62 100 VAL A CA 1
ATOM 793 C C . VAL A 1 100 ? 7.988 -4.070 -24.570 1.00 88.62 100 VAL A C 1
ATOM 795 O O . VAL A 1 100 ? 8.544 -3.682 -25.602 1.00 88.62 100 VAL A O 1
ATOM 798 N N . LEU A 1 101 ? 7.112 -5.071 -24.532 1.00 86.31 101 LEU A N 1
ATOM 799 C CA . LEU A 1 101 ? 6.708 -5.849 -25.700 1.00 86.31 101 LEU A CA 1
ATOM 800 C C . LEU A 1 101 ? 5.261 -5.531 -26.099 1.00 86.31 101 LEU A C 1
ATOM 802 O O . LEU A 1 101 ? 4.412 -5.280 -25.244 1.00 86.31 101 LEU A O 1
ATOM 806 N N . ASP A 1 102 ? 4.969 -5.556 -27.398 1.00 86.75 102 ASP A N 1
ATOM 807 C CA . ASP A 1 102 ? 3.591 -5.655 -27.885 1.00 86.75 102 ASP A CA 1
ATOM 808 C C . ASP A 1 102 ? 3.071 -7.109 -27.818 1.00 86.75 102 ASP A C 1
ATOM 810 O O . ASP A 1 102 ? 3.779 -8.033 -27.409 1.00 86.75 102 ASP A O 1
ATOM 814 N N . PHE A 1 103 ? 1.812 -7.327 -28.214 1.00 85.81 103 PHE A N 1
ATOM 815 C CA . PHE A 1 103 ? 1.205 -8.665 -28.229 1.00 85.81 103 PHE A CA 1
ATOM 816 C C . PHE A 1 103 ? 1.849 -9.630 -29.236 1.00 85.81 103 PHE A C 1
ATOM 818 O O . PHE A 1 103 ? 1.701 -10.843 -29.085 1.00 85.81 103 PHE A O 1
ATOM 825 N N . ASP A 1 104 ? 2.568 -9.106 -30.229 1.00 89.81 104 ASP A N 1
ATOM 826 C CA . ASP A 1 104 ? 3.301 -9.880 -31.232 1.00 89.81 104 ASP A CA 1
ATOM 827 C C . ASP A 1 104 ? 4.750 -10.173 -30.783 1.00 89.81 104 ASP A C 1
ATOM 829 O O . ASP A 1 104 ? 5.492 -10.876 -31.470 1.00 89.81 104 ASP A O 1
ATOM 833 N N . GLY A 1 105 ? 5.153 -9.670 -29.609 1.00 83.31 105 GLY A N 1
ATOM 834 C CA . GLY A 1 105 ? 6.481 -9.848 -29.027 1.00 83.31 105 GLY A CA 1
ATOM 835 C C . GLY A 1 105 ? 7.541 -8.878 -29.555 1.00 83.31 105 GLY A C 1
ATOM 836 O O . GLY A 1 105 ? 8.728 -9.083 -29.292 1.00 83.31 105 GLY A O 1
ATOM 837 N N . ASN A 1 106 ? 7.160 -7.826 -30.285 1.00 88.06 106 ASN A N 1
ATOM 838 C CA . ASN A 1 106 ? 8.095 -6.793 -30.725 1.00 88.06 106 ASN A CA 1
ATOM 839 C C . ASN A 1 106 ? 8.395 -5.822 -29.585 1.00 88.06 106 ASN A C 1
ATOM 841 O O . ASN A 1 106 ? 7.500 -5.400 -28.855 1.00 88.06 106 ASN A O 1
ATOM 845 N N . ILE A 1 107 ? 9.655 -5.405 -29.476 1.00 90.44 107 ILE A N 1
ATOM 846 C CA . ILE A 1 107 ? 10.061 -4.386 -28.507 1.00 90.44 107 ILE A CA 1
ATOM 847 C C . ILE A 1 107 ? 9.543 -3.020 -28.966 1.00 90.44 107 ILE A C 1
ATOM 849 O O . ILE A 1 107 ? 9.966 -2.510 -30.004 1.00 90.44 107 ILE A O 1
ATOM 853 N N . ILE A 1 108 ? 8.675 -2.407 -28.164 1.00 92.56 108 ILE A N 1
ATOM 854 C CA . ILE A 1 108 ? 8.098 -1.078 -28.425 1.00 92.56 108 ILE A CA 1
ATOM 855 C C . ILE A 1 108 ? 8.720 0.026 -27.562 1.00 92.56 108 ILE A C 1
ATOM 857 O O . ILE A 1 108 ? 8.637 1.203 -27.910 1.00 92.56 108 ILE A O 1
ATOM 861 N N . ALA A 1 109 ? 9.387 -0.335 -26.462 1.00 91.12 109 ALA A N 1
ATOM 862 C CA . ALA A 1 109 ? 10.203 0.578 -25.669 1.00 91.12 109 ALA A CA 1
ATOM 863 C C . ALA A 1 109 ? 11.348 -0.169 -24.973 1.00 91.12 109 ALA A C 1
ATOM 865 O O . ALA A 1 109 ? 11.223 -1.342 -24.626 1.00 91.12 109 ALA A O 1
ATOM 866 N N . ALA A 1 110 ? 12.463 0.527 -24.741 1.00 87.69 110 ALA A N 1
ATOM 867 C CA . ALA A 1 110 ? 13.649 -0.058 -24.113 1.00 87.69 110 ALA A CA 1
ATOM 868 C C . ALA A 1 110 ? 13.475 -0.346 -22.609 1.00 87.69 110 ALA A C 1
ATOM 870 O O . ALA A 1 110 ? 14.172 -1.204 -22.078 1.00 87.69 110 ALA A O 1
ATOM 871 N N . SER A 1 111 ? 12.559 0.358 -21.936 1.00 89.62 111 SER A N 1
ATOM 872 C CA . SER A 1 111 ? 12.337 0.252 -20.490 1.00 89.62 111 SER A CA 1
ATOM 873 C C . SER A 1 111 ? 10.860 0.411 -20.133 1.00 89.62 111 SER A C 1
ATOM 875 O O . SER A 1 111 ? 10.199 1.344 -20.614 1.00 89.62 111 SER A O 1
ATOM 877 N N . ARG A 1 112 ? 10.360 -0.446 -19.242 1.00 90.94 112 ARG A N 1
ATOM 878 C CA . ARG A 1 112 ? 9.023 -0.315 -18.658 1.00 90.94 112 ARG A CA 1
ATOM 879 C C . ARG A 1 112 ? 8.993 0.779 -17.589 1.00 90.94 112 ARG A C 1
ATOM 881 O O . ARG A 1 112 ? 9.918 0.904 -16.788 1.00 90.94 112 ARG A O 1
ATOM 888 N N . ILE A 1 113 ? 7.922 1.562 -17.578 1.00 93.88 113 ILE A N 1
ATOM 889 C CA . ILE A 1 113 ? 7.645 2.611 -16.596 1.00 93.88 113 ILE A CA 1
ATOM 890 C C . ILE A 1 113 ? 6.212 2.439 -16.114 1.00 93.88 113 ILE A C 1
ATOM 892 O O . ILE A 1 113 ? 5.279 2.478 -16.920 1.00 93.88 113 ILE A O 1
ATOM 896 N N . ASP A 1 114 ? 6.056 2.343 -14.799 1.00 94.19 114 ASP A N 1
ATOM 897 C CA . ASP A 1 114 ? 4.770 2.162 -14.142 1.00 94.19 114 ASP A CA 1
ATOM 898 C C . ASP A 1 114 ? 4.487 3.356 -13.230 1.00 94.19 114 ASP A C 1
ATOM 900 O O . ASP A 1 114 ? 5.317 3.743 -12.403 1.00 94.19 114 ASP A O 1
ATOM 904 N N . ASN A 1 115 ? 3.298 3.940 -13.377 1.00 97.25 115 ASN A N 1
ATOM 905 C CA . ASN A 1 115 ? 2.774 4.942 -12.455 1.00 97.25 115 ASN A CA 1
ATOM 906 C C . ASN A 1 115 ? 1.539 4.359 -11.781 1.00 97.25 115 ASN A C 1
ATOM 908 O O . ASN A 1 115 ? 0.523 4.105 -12.434 1.00 97.25 115 ASN A O 1
ATOM 912 N N . GLN A 1 116 ? 1.646 4.150 -10.479 1.00 95.44 116 GLN A N 1
ATOM 913 C CA . GLN A 1 116 ? 0.646 3.486 -9.672 1.00 95.44 116 GLN A CA 1
ATOM 914 C C . GLN A 1 116 ? 0.026 4.476 -8.694 1.00 95.44 116 GLN A C 1
ATOM 916 O O . GLN A 1 116 ? 0.725 5.250 -8.042 1.00 95.44 116 GLN A O 1
ATOM 921 N N . PHE A 1 117 ? -1.292 4.432 -8.582 1.00 97.06 117 PHE A N 1
ATOM 922 C CA . PHE A 1 117 ? -2.051 5.155 -7.576 1.00 97.06 117 PHE A CA 1
ATOM 923 C C . PHE A 1 117 ? -2.831 4.157 -6.727 1.00 97.06 117 PHE A C 1
ATOM 925 O O . PHE A 1 117 ? -3.530 3.299 -7.265 1.00 97.06 117 PHE A O 1
ATOM 932 N N . GLY A 1 118 ? -2.707 4.274 -5.411 1.00 93.94 118 GLY A N 1
ATOM 933 C CA . GLY A 1 118 ? -3.370 3.429 -4.431 1.00 93.94 118 GLY A CA 1
ATOM 934 C C . GLY A 1 118 ? -4.253 4.242 -3.493 1.00 93.94 118 GLY A C 1
ATOM 935 O O . GLY A 1 118 ? -3.903 5.354 -3.095 1.00 93.94 118 GLY A O 1
ATOM 936 N N . PHE A 1 119 ? -5.388 3.667 -3.114 1.00 94.75 119 PHE A N 1
ATOM 937 C CA . PHE A 1 119 ? -6.226 4.158 -2.028 1.00 94.75 119 PHE A CA 1
ATOM 938 C C . PHE A 1 119 ? -6.638 2.996 -1.130 1.00 94.75 119 PHE A C 1
ATOM 940 O O . PHE A 1 119 ? -7.160 1.999 -1.623 1.00 94.75 119 PHE A O 1
ATOM 947 N N . GLY A 1 120 ? -6.432 3.137 0.174 1.00 94.06 120 GLY A N 1
ATOM 948 C CA . GLY A 1 120 ? -6.783 2.138 1.176 1.00 94.06 120 GLY A CA 1
ATOM 949 C C . GLY A 1 120 ? -7.650 2.727 2.278 1.00 94.06 120 GLY A C 1
ATOM 950 O O . GLY A 1 120 ? -7.463 3.876 2.680 1.00 94.06 120 GLY A O 1
ATOM 951 N N . VAL A 1 121 ? -8.596 1.941 2.785 1.00 97.38 121 VAL A N 1
ATOM 952 C CA . VAL A 1 121 ? -9.386 2.255 3.979 1.00 97.38 121 VAL A CA 1
ATOM 953 C C . VAL A 1 121 ? -9.463 1.022 4.867 1.00 97.38 121 VAL A C 1
ATOM 955 O O . VAL A 1 121 ? -9.850 -0.051 4.411 1.00 97.38 121 VAL A O 1
ATOM 958 N N . GLU A 1 122 ? -9.160 1.202 6.146 1.00 97.50 122 GLU A N 1
ATOM 959 C CA . GLU A 1 122 ? -9.266 0.201 7.205 1.00 97.50 122 GLU A CA 1
ATOM 960 C C . GLU A 1 122 ? -10.214 0.711 8.291 1.00 97.50 122 GLU A C 1
ATOM 962 O O . GLU A 1 122 ? -10.082 1.838 8.775 1.00 97.50 122 GLU A O 1
ATOM 967 N N . ILE A 1 123 ? -11.147 -0.135 8.720 1.00 98.00 123 ILE A N 1
ATOM 968 C CA . ILE A 1 123 ? -11.927 0.066 9.942 1.00 98.00 123 ILE A CA 1
ATOM 969 C C . ILE A 1 123 ? -11.528 -1.023 10.926 1.00 98.00 123 ILE A C 1
ATOM 971 O O . ILE A 1 123 ? -11.644 -2.207 10.617 1.00 98.00 123 ILE A O 1
ATOM 975 N N . GLN A 1 124 ? -11.123 -0.619 12.127 1.00 97.00 124 GLN A N 1
ATOM 976 C CA . GLN A 1 124 ? -10.737 -1.524 13.204 1.00 97.00 124 GLN A CA 1
ATOM 977 C C . GLN A 1 124 ? -11.676 -1.362 14.400 1.00 97.00 124 GLN A C 1
ATOM 979 O O . GLN A 1 124 ? -11.962 -0.245 14.841 1.00 97.00 124 GLN A O 1
ATOM 984 N N . LYS A 1 125 ? -12.133 -2.486 14.954 1.00 97.88 125 LYS A N 1
ATOM 985 C CA . LYS A 1 125 ? -12.984 -2.557 16.141 1.00 97.88 125 LYS A CA 1
ATOM 986 C C . LYS A 1 125 ? -12.335 -3.438 17.208 1.00 97.88 125 LYS A C 1
ATOM 988 O O . LYS A 1 125 ? -12.078 -4.614 16.976 1.00 97.88 125 LYS A O 1
ATOM 993 N N . ASP A 1 126 ? -12.144 -2.886 18.398 1.00 96.69 126 ASP A N 1
ATOM 994 C CA . ASP A 1 126 ? -11.817 -3.655 19.598 1.00 96.69 126 ASP A CA 1
ATOM 995 C C . ASP A 1 126 ? -13.079 -4.365 20.116 1.00 96.69 126 ASP A C 1
ATOM 997 O O . ASP A 1 126 ? -14.122 -3.738 20.355 1.00 96.69 126 ASP A O 1
ATOM 1001 N N . LEU A 1 127 ? -12.982 -5.684 20.262 1.00 96.44 127 LEU A N 1
ATOM 1002 C CA . LEU A 1 127 ? -14.035 -6.583 20.726 1.00 96.44 127 LEU A CA 1
ATOM 1003 C C . LEU A 1 127 ? -13.727 -7.160 22.116 1.00 96.44 127 LEU A C 1
ATOM 1005 O O . LEU A 1 127 ? -14.433 -8.065 22.561 1.00 96.44 127 LEU A O 1
ATOM 1009 N N . SER A 1 128 ? -12.761 -6.584 22.841 1.00 94.19 128 SER A N 1
ATOM 1010 C CA . SER A 1 128 ? -12.346 -7.001 24.190 1.00 94.19 128 SER A CA 1
ATOM 1011 C C . SER A 1 128 ? -13.480 -7.040 25.217 1.00 94.19 128 SER A C 1
ATOM 1013 O O . SER A 1 128 ? -13.405 -7.773 26.198 1.00 94.19 128 SER A O 1
ATOM 1015 N N . SER A 1 129 ? -14.558 -6.283 24.986 1.00 92.25 129 SER A N 1
ATOM 1016 C CA . SER A 1 129 ? -15.776 -6.327 25.811 1.00 92.25 129 SER A CA 1
ATOM 1017 C C . SER A 1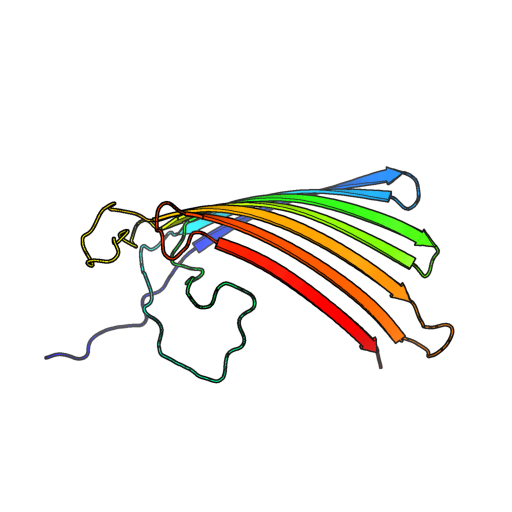 129 ? -16.586 -7.624 25.670 1.00 92.25 129 SER A C 1
ATOM 1019 O O . SER A 1 129 ? -17.341 -7.963 26.577 1.00 92.25 129 SER A O 1
ATOM 1021 N N . TYR A 1 130 ? -16.428 -8.347 24.560 1.00 90.69 130 TYR A N 1
ATOM 1022 C CA . TYR A 1 130 ? -17.079 -9.633 24.298 1.00 90.69 130 TYR A CA 1
ATOM 1023 C C . TYR A 1 130 ? -16.130 -10.803 24.552 1.00 90.69 130 TYR A C 1
ATOM 1025 O O . TYR A 1 130 ? -16.517 -11.789 25.173 1.00 90.69 130 TYR A O 1
ATOM 1033 N N . PHE A 1 131 ? -14.887 -10.679 24.085 1.00 91.75 131 PHE A N 1
ATOM 1034 C CA . PHE A 1 131 ? -13.823 -11.658 24.269 1.00 91.75 131 PHE A CA 1
ATOM 1035 C C . PHE A 1 131 ? -12.515 -10.918 24.487 1.00 91.75 131 PHE A C 1
ATOM 1037 O O . PHE A 1 131 ? -12.092 -10.166 23.614 1.00 91.75 131 PHE A O 1
ATOM 1044 N N . GLN A 1 132 ? -11.890 -11.132 25.644 1.00 92.06 132 GLN A N 1
ATOM 1045 C CA . GLN A 1 132 ? -10.646 -10.465 26.014 1.00 92.06 132 GLN A CA 1
ATOM 1046 C C . GLN A 1 132 ? -9.603 -10.593 24.894 1.00 92.06 132 GLN A C 1
ATOM 1048 O O . GLN A 1 132 ? -9.400 -11.686 24.373 1.00 92.06 132 GLN A O 1
ATOM 1053 N N . SER A 1 133 ? -8.963 -9.476 24.535 1.00 92.12 133 SER A N 1
ATOM 1054 C CA . SER A 1 133 ? -7.897 -9.420 23.523 1.00 92.12 133 SER A CA 1
ATOM 1055 C C . SER A 1 133 ? -8.321 -9.769 22.089 1.00 92.12 133 SER A C 1
ATOM 1057 O O . SER A 1 133 ? -7.458 -10.028 21.248 1.00 92.12 133 SER A O 1
ATOM 1059 N N . LEU A 1 134 ? -9.625 -9.765 21.789 1.00 96.50 134 LEU A N 1
ATOM 1060 C CA . LEU A 1 134 ? -10.137 -9.918 20.429 1.00 96.50 134 LEU A CA 1
ATOM 1061 C C . LEU A 1 134 ? -10.287 -8.554 19.752 1.00 96.50 134 LEU A C 1
ATOM 1063 O O . LEU A 1 134 ? -10.899 -7.636 20.300 1.00 96.50 134 LEU A O 1
ATOM 1067 N N . SER A 1 135 ? -9.831 -8.447 18.510 1.00 96.44 135 SER A N 1
ATOM 1068 C CA . SER A 1 135 ? -10.146 -7.321 17.634 1.00 96.44 135 SER A CA 1
ATOM 1069 C C . SER A 1 135 ? -10.552 -7.796 16.244 1.00 96.44 135 SER A C 1
ATOM 1071 O O . SER A 1 135 ? -10.254 -8.919 15.843 1.00 96.44 135 SER A O 1
ATOM 1073 N N . ALA A 1 136 ? -11.293 -6.954 15.535 1.00 97.12 136 ALA A N 1
ATOM 1074 C CA . ALA A 1 136 ? -11.736 -7.199 14.173 1.00 97.12 136 ALA A CA 1
ATOM 1075 C C . ALA A 1 136 ? -11.333 -6.035 13.279 1.00 97.12 136 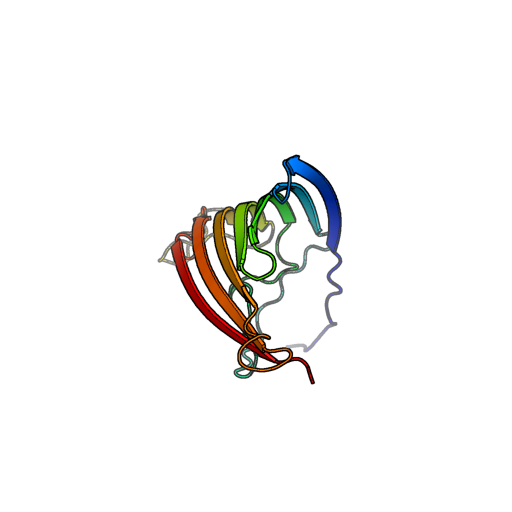ALA A C 1
ATOM 1077 O O . ALA A 1 136 ? -11.368 -4.877 13.708 1.00 97.12 136 ALA A O 1
ATOM 1078 N N . HIS A 1 137 ? -11.024 -6.331 12.025 1.00 94.75 137 HIS A N 1
ATOM 1079 C CA . HIS A 1 137 ? -10.722 -5.315 11.033 1.00 94.75 137 HIS A CA 1
ATOM 1080 C C . HIS A 1 137 ? -11.352 -5.649 9.682 1.00 94.75 137 HIS A C 1
ATOM 1082 O O . HIS A 1 137 ? -11.553 -6.813 9.332 1.00 94.75 137 HIS A O 1
ATOM 1088 N N . ILE A 1 138 ? -11.680 -4.607 8.924 1.00 96.69 138 ILE A N 1
ATOM 1089 C CA . ILE A 1 138 ? -12.132 -4.697 7.537 1.00 96.69 138 ILE A CA 1
ATOM 1090 C C . ILE A 1 138 ? -11.315 -3.698 6.733 1.00 96.69 138 ILE A C 1
ATOM 1092 O O . ILE A 1 138 ? -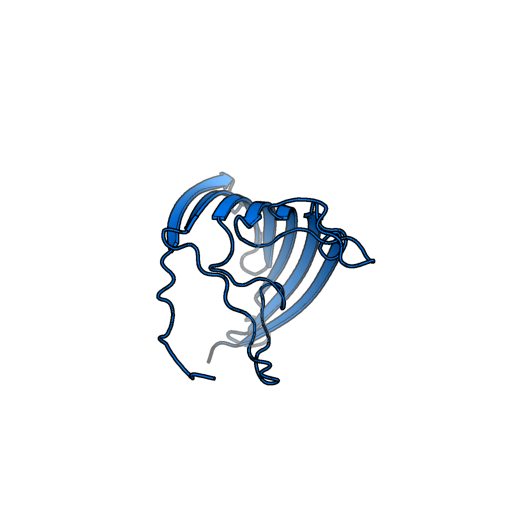11.248 -2.528 7.111 1.00 96.69 138 ILE A O 1
ATOM 1096 N N . ASN A 1 139 ? -10.751 -4.151 5.617 1.00 94.06 139 ASN A N 1
ATOM 1097 C CA . ASN A 1 139 ? -9.972 -3.325 4.708 1.00 94.06 139 ASN A CA 1
ATOM 1098 C C . ASN A 1 139 ? -10.556 -3.364 3.303 1.00 94.06 139 ASN A C 1
ATOM 1100 O O . ASN A 1 139 ? -10.937 -4.423 2.796 1.00 94.06 139 ASN A O 1
ATOM 1104 N N . TRP A 1 140 ? -10.529 -2.217 2.644 1.00 95.06 140 TRP A N 1
ATOM 1105 C CA . TRP A 1 140 ? -10.735 -2.103 1.213 1.00 95.06 140 TRP A CA 1
ATOM 1106 C C . TRP A 1 140 ? -9.588 -1.311 0.600 1.00 95.06 140 TRP A C 1
ATOM 1108 O O . TRP A 1 140 ? -9.252 -0.235 1.089 1.00 95.06 140 TRP A O 1
ATOM 1118 N N . ASN A 1 141 ? -9.004 -1.844 -0.467 1.00 92.50 141 ASN A N 1
ATOM 1119 C CA . ASN A 1 141 ? -7.937 -1.203 -1.218 1.00 92.50 141 ASN A CA 1
ATOM 1120 C C . ASN A 1 141 ? -8.307 -1.150 -2.698 1.00 92.50 141 ASN A C 1
ATOM 1122 O O . ASN A 1 141 ? -8.829 -2.118 -3.253 1.00 92.50 141 ASN A O 1
ATOM 1126 N N . TYR A 1 142 ? -7.994 -0.031 -3.334 1.00 93.62 142 TYR A N 1
ATOM 1127 C CA . TYR A 1 142 ? -8.050 0.176 -4.770 1.00 93.62 142 TYR A CA 1
ATOM 1128 C C . TYR A 1 142 ? -6.656 0.531 -5.276 1.00 93.62 142 TYR A C 1
ATOM 1130 O O . TYR A 1 142 ? -5.955 1.335 -4.662 1.00 93.62 142 TYR A O 1
ATOM 1138 N N . LEU A 1 143 ? -6.274 -0.053 -6.406 1.00 91.62 143 LEU A N 1
ATOM 1139 C CA . LEU A 1 143 ? -4.998 0.174 -7.062 1.00 91.62 143 LEU A CA 1
ATOM 1140 C C . LEU A 1 143 ? -5.236 0.396 -8.551 1.00 91.62 143 LEU A C 1
ATOM 1142 O O . LEU A 1 143 ? -5.862 -0.431 -9.211 1.00 91.62 143 LEU A O 1
ATOM 1146 N N . HIS A 1 144 ? -4.695 1.481 -9.082 1.00 95.44 144 HIS A N 1
ATOM 1147 C CA . HIS A 1 144 ? -4.653 1.763 -10.507 1.00 95.44 144 HIS A CA 1
ATOM 1148 C C . HIS A 1 144 ? -3.200 1.777 -10.957 1.00 95.44 144 HIS A C 1
ATOM 1150 O O . HIS A 1 144 ? -2.419 2.582 -10.447 1.00 95.44 144 HIS A O 1
ATOM 1156 N N . ASN A 1 145 ? -2.832 0.928 -11.914 1.00 93.56 145 ASN A N 1
ATOM 1157 C CA . ASN A 1 145 ? -1.499 0.929 -12.504 1.00 93.56 145 ASN A CA 1
ATOM 1158 C C . ASN A 1 145 ? -1.569 1.343 -13.972 1.00 93.56 145 ASN A C 1
ATOM 1160 O O . ASN A 1 145 ? -2.152 0.648 -14.807 1.00 93.56 145 ASN A O 1
ATOM 1164 N N . ASN A 1 146 ? -0.934 2.465 -14.298 1.00 96.56 146 ASN A N 1
ATOM 1165 C CA . ASN A 1 146 ? -0.764 2.918 -15.668 1.00 96.56 146 ASN A CA 1
ATOM 1166 C C . ASN A 1 146 ? 0.686 2.685 -16.102 1.00 96.56 146 ASN A C 1
ATOM 1168 O O . ASN A 1 146 ? 1.576 3.489 -15.808 1.00 96.56 146 ASN A O 1
ATOM 1172 N N . SER A 1 147 ? 0.892 1.571 -16.800 1.00 93.44 147 SER A N 1
ATOM 1173 C CA . SER A 1 147 ? 2.169 1.183 -17.392 1.00 93.44 147 SER A CA 1
ATOM 1174 C C . SER A 1 147 ? 2.235 1.557 -18.874 1.00 93.44 147 SER A C 1
ATOM 1176 O O . SER A 1 147 ? 1.209 1.614 -19.561 1.00 93.44 147 SER A O 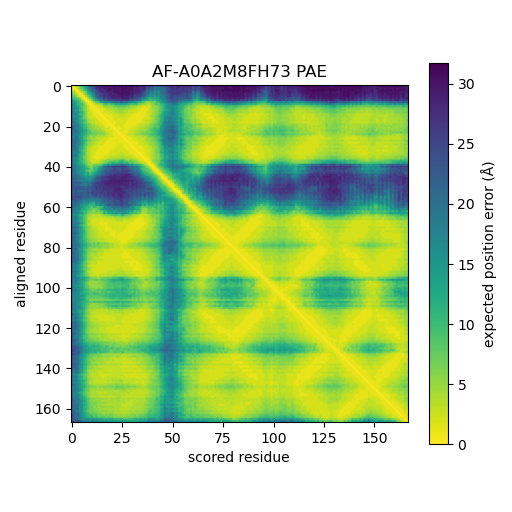1
ATOM 1178 N N . ASN A 1 148 ? 3.445 1.797 -19.383 1.00 93.50 148 ASN A N 1
ATOM 1179 C CA . ASN A 1 148 ? 3.700 1.812 -20.827 1.00 93.50 148 ASN A CA 1
ATOM 1180 C C . ASN A 1 148 ? 3.715 0.399 -21.443 1.00 93.50 148 ASN A C 1
ATOM 1182 O O . ASN A 1 148 ? 3.710 0.285 -22.666 1.00 93.50 148 ASN A O 1
ATOM 1186 N N . ASP A 1 149 ? 3.693 -0.649 -20.618 1.00 90.06 149 ASP A N 1
ATOM 1187 C CA . ASP A 1 149 ? 3.489 -2.037 -21.012 1.00 90.06 149 ASP A CA 1
ATOM 1188 C C . ASP A 1 149 ? 2.016 -2.435 -20.842 1.00 90.06 149 ASP A C 1
ATOM 1190 O O . ASP A 1 149 ? 1.430 -2.320 -19.763 1.00 90.06 149 ASP A O 1
ATOM 1194 N N . THR A 1 150 ? 1.403 -2.920 -21.924 1.00 87.19 150 THR A N 1
ATOM 1195 C CA . THR A 1 150 ? -0.034 -3.235 -21.943 1.00 87.19 150 THR A CA 1
ATOM 1196 C C . THR A 1 150 ? -0.387 -4.371 -20.982 1.00 87.19 150 THR A C 1
ATOM 1198 O O . THR A 1 150 ? -1.482 -4.365 -20.422 1.00 87.19 150 THR A O 1
ATOM 1201 N N . PHE A 1 151 ? 0.531 -5.307 -20.725 1.00 85.50 151 PHE A N 1
ATOM 1202 C CA . PHE A 1 151 ? 0.303 -6.411 -19.789 1.00 85.50 151 PHE A CA 1
ATOM 1203 C C . PHE A 1 151 ? 0.252 -5.952 -18.325 1.00 85.50 151 PHE A C 1
ATOM 1205 O O . PHE A 1 151 ? -0.311 -6.651 -17.486 1.00 85.50 151 PHE A O 1
ATOM 1212 N N . TYR A 1 152 ? 0.799 -4.771 -18.025 1.00 87.50 152 TYR A N 1
ATOM 1213 C CA . TYR A 1 152 ? 0.876 -4.206 -16.676 1.00 87.50 152 TYR A CA 1
ATOM 1214 C C . TYR A 1 152 ? -0.058 -3.010 -16.485 1.00 87.50 152 TYR A C 1
ATOM 1216 O O . TYR A 1 152 ? 0.013 -2.322 -15.470 1.00 87.50 152 TYR A O 1
ATOM 1224 N N . LYS A 1 153 ? -0.969 -2.757 -17.426 1.00 90.69 153 LYS A N 1
ATOM 1225 C CA . LYS A 1 153 ? -2.003 -1.734 -17.279 1.00 90.69 153 LYS A CA 1
ATOM 1226 C C . LYS A 1 153 ? -3.278 -2.351 -16.711 1.00 90.69 153 LYS A C 1
ATOM 1228 O O . LYS A 1 153 ? -3.945 -3.120 -17.399 1.00 90.69 153 LYS A O 1
ATOM 1233 N N . TYR A 1 154 ? -3.624 -2.021 -15.470 1.00 89.44 154 TYR A N 1
ATOM 1234 C CA . TYR A 1 154 ? -4.732 -2.678 -14.778 1.00 89.44 154 TYR A CA 1
ATOM 1235 C C . TYR A 1 154 ? -5.338 -1.832 -13.651 1.00 89.44 154 TYR A C 1
ATOM 1237 O O . TYR A 1 154 ? -4.731 -0.888 -13.145 1.00 89.44 154 TYR A O 1
ATOM 1245 N N . ASP A 1 155 ? -6.528 -2.253 -13.226 1.00 92.56 155 ASP A N 1
ATOM 1246 C CA . ASP A 1 155 ? -7.189 -1.832 -11.996 1.00 92.56 155 ASP A CA 1
ATOM 1247 C C . ASP A 1 155 ? -7.364 -3.050 -11.084 1.00 92.56 155 ASP A C 1
ATOM 1249 O O . ASP A 1 155 ? -7.751 -4.128 -11.541 1.00 92.56 155 ASP A O 1
ATOM 1253 N N . ASN A 1 156 ? -7.096 -2.892 -9.792 1.00 88.62 156 ASN A N 1
ATOM 1254 C CA . ASN A 1 156 ? -7.276 -3.935 -8.790 1.00 88.62 156 ASN A CA 1
ATOM 1255 C C . ASN A 1 156 ? -8.091 -3.401 -7.610 1.00 88.62 156 ASN A C 1
ATOM 1257 O O . ASN A 1 156 ? -7.932 -2.255 -7.187 1.00 88.62 156 ASN A O 1
ATOM 1261 N N . GLN A 1 157 ? -8.977 -4.245 -7.088 1.00 90.56 157 GLN A N 1
ATOM 1262 C CA . GLN A 1 157 ? -9.691 -3.998 -5.846 1.00 90.56 157 GLN A CA 1
ATOM 1263 C C . GLN A 1 157 ? -9.532 -5.204 -4.932 1.00 90.56 157 GLN A C 1
ATOM 1265 O O . GLN A 1 157 ? -9.838 -6.331 -5.324 1.00 90.56 157 GLN A O 1
ATOM 1270 N N . LEU A 1 158 ? -9.112 -4.948 -3.698 1.00 88.56 158 LEU A N 1
ATOM 1271 C CA . LEU A 1 158 ? -8.973 -5.957 -2.661 1.00 88.56 158 LEU A CA 1
ATOM 1272 C C . LEU A 1 158 ? -9.895 -5.609 -1.500 1.00 88.56 158 LEU A C 1
ATOM 1274 O O . LEU A 1 158 ? -9.802 -4.533 -0.916 1.00 88.56 158 LEU A O 1
ATOM 1278 N N . PHE A 1 159 ? -10.749 -6.555 -1.134 1.00 91.81 159 PHE A N 1
ATOM 1279 C CA . PHE A 1 159 ? -11.509 -6.510 0.104 1.00 91.81 159 PHE A CA 1
ATOM 1280 C C . PHE A 1 159 ? -10.998 -7.607 1.033 1.00 91.81 159 PHE A C 1
ATOM 1282 O O . PHE A 1 159 ? -10.829 -8.750 0.608 1.00 91.81 159 PHE A O 1
ATOM 1289 N N . SER A 1 160 ? -10.758 -7.271 2.295 1.00 91.12 160 SER A N 1
ATOM 1290 C CA . SER A 1 160 ? -10.353 -8.238 3.313 1.00 91.12 160 SER A CA 1
ATOM 1291 C C . SER A 1 160 ? -11.038 -7.947 4.637 1.00 91.12 160 SER A C 1
ATOM 1293 O O . SER A 1 160 ? -11.397 -6.810 4.941 1.00 91.12 160 SER A O 1
ATOM 1295 N N . ALA A 1 161 ? -11.222 -8.992 5.428 1.00 93.06 161 ALA A N 1
ATOM 1296 C CA . ALA A 1 161 ? -11.674 -8.891 6.800 1.00 93.06 161 ALA A CA 1
ATOM 1297 C C . ALA A 1 161 ? -10.872 -9.883 7.639 1.00 93.06 161 ALA A C 1
ATOM 1299 O O . ALA A 1 161 ? -10.527 -10.963 7.154 1.00 93.06 161 ALA A O 1
ATOM 1300 N N . GLY A 1 162 ? -10.598 -9.522 8.885 1.00 93.75 162 GLY A N 1
ATOM 1301 C CA . GLY A 1 162 ? -9.802 -10.340 9.783 1.00 93.75 162 GLY A CA 1
ATOM 1302 C C . GLY A 1 162 ? -10.231 -10.201 11.233 1.00 93.75 162 GLY A C 1
ATOM 1303 O O . GLY A 1 162 ? -10.908 -9.248 11.629 1.00 93.75 162 GLY A O 1
ATOM 1304 N N . LEU A 1 163 ? -9.851 -11.213 12.005 1.00 95.75 163 LEU A N 1
ATOM 1305 C CA . LEU A 1 163 ? -9.975 -11.263 13.452 1.00 95.75 163 LEU A CA 1
ATOM 1306 C C . LEU A 1 163 ? -8.586 -11.521 14.019 1.00 95.75 163 LEU A C 1
ATOM 1308 O O . LEU A 1 163 ? -7.939 -12.496 13.639 1.00 95.75 163 LEU A O 1
ATOM 1312 N N . ASP A 1 164 ? -8.167 -10.677 14.947 1.00 93.75 164 ASP A N 1
ATOM 1313 C CA . ASP A 1 164 ? -6.889 -10.796 15.632 1.00 93.75 164 ASP A CA 1
ATOM 1314 C C . ASP A 1 164 ? -7.154 -11.132 17.096 1.00 93.75 164 ASP A C 1
ATOM 1316 O O . ASP A 1 164 ? -7.930 -10.447 17.768 1.00 93.75 164 ASP A O 1
ATOM 1320 N N . TYR A 1 165 ? -6.510 -12.188 17.587 1.00 94.06 165 TYR A N 1
ATOM 1321 C CA . TYR A 1 165 ? -6.593 -12.616 18.978 1.00 94.06 165 TYR A CA 1
ATOM 1322 C C . TYR A 1 165 ? -5.188 -12.682 19.574 1.00 94.06 165 TYR A C 1
ATOM 1324 O O . TYR A 1 165 ? -4.343 -13.437 19.088 1.00 94.06 165 TYR A O 1
ATOM 1332 N N . ALA A 1 166 ? -4.938 -11.893 20.618 1.00 88.19 166 ALA A N 1
ATOM 1333 C CA . ALA A 1 166 ? -3.683 -11.940 21.362 1.00 88.19 166 ALA A CA 1
ATOM 1334 C C . ALA A 1 166 ? -3.830 -12.840 22.601 1.00 88.19 166 ALA A C 1
ATOM 1336 O O . ALA A 1 166 ? -4.687 -12.584 23.449 1.00 88.19 166 ALA A O 1
ATOM 1337 N N . PHE A 1 167 ? -3.002 -13.891 22.674 1.00 77.56 167 PHE A N 1
ATOM 1338 C CA . PHE A 1 167 ? -2.920 -14.828 23.804 1.00 77.56 167 PHE A CA 1
ATOM 1339 C C . PHE A 1 167 ? -2.192 -14.229 25.011 1.00 77.56 167 PHE A C 1
ATOM 1341 O O . PHE A 1 167 ? -1.205 -13.488 24.797 1.00 77.56 167 PHE A O 1
#

pLDDT: mean 84.27, std 18.93, range [31.59, 98.38]

Sequence (167 aa):
AELGNPASQAYQLNLYAQVGQSIAENTGLSLYFQLKSNLSQVTRSFVYDNTLFYQDELFNDVFSNEGYETGISFTKLFSSTLGLKAELVYTKRDYSMLPVLDFDGNIIAASRIDNQFGFGVEIQKDLSSYFQSLSAHINWNYLHNNSNDTFYKYDNQLFSAGLDYAF

Solvent-accessible surface area (backbone atoms only — not comparable to full-atom values): 9419 Å² total; per-residue (Å²): 134,85,92,79,79,74,89,77,79,72,44,70,50,74,50,77,50,74,51,73,48,74,80,48,91,55,28,37,42,32,42,38,43,35,40,38,42,53,80,30,98,52,77,79,79,85,77,94,63,99,83,72,88,69,93,59,64,97,84,62,56,82,62,42,41,25,41,38,38,38,35,43,38,40,38,39,50,83,48,103,43,36,37,37,38,37,38,40,37,42,35,42,38,40,18,78,83,40,62,19,51,49,98,88,66,48,78,78,38,74,47,31,42,37,43,34,42,36,40,37,40,36,42,41,36,59,37,44,93,82,40,76,51,29,32,38,39,40,37,42,35,40,39,40,32,54,32,79,24,70,92,57,46,49,75,48,77,50,77,50,73,52,75,50,74,63,132

Nearest PDB structures (foldseek):
  4azl-assembly2_B  TM=6.266E-01  e=1.505E-01  Pseudomonas aeruginosa PAO1
  8p98-assembly1_A  TM=6.063E-01  e=1.880E-01  Bacteroides thetaiotaomicron VPI-5482
  6hcp-assembly1_C  TM=5.597E-01  e=3.016E+00  Acinetobacter baumannii
  6z8z-assembly2_B  TM=3.904E-01  e=1.638E+00  Pseudomonas aeruginosa PAO1
  1pnz-assembly1_A  TM=3.733E-01  e=9.938E-01  Escherichia coli

Radius of gyration: 20.31 Å; Cα contacts (8 Å, |Δi|>4): 364; chains: 1; bounding box: 45×43×57 Å

Secondary structure (DSSP, 8-state):
-----------EEEEEEEEEEEEETTEEEEEEEEEEEESS--PPPPP--TT---SS-TT--TTS-EEEEEEEEEEEEEETTEEEEEEEEEEEEEETT--EE-TTS-EEESSEEEEEEEEEEEEEEE-TTTSTTEEEEEEEEEEEEEESSGGG-EEEEEEEEEEEE--

Foldseek 3Di:
DDDDDDPDDKDKDKDKDKDKDAPDVQKIKMKMKIWIDTPDQDDDDDDDDPPDDDPDDPPDDPSQWTWMKIKMKMKGDPDPFKIKIKMKMWTKIKRQCDFAADPVGDGPGNIKIKIKIKIKMKMKGDPCVPPNQKIKMKMKMWMAIDMPHPVGGDIDIDIDIDMDHDD

Mean predicted aligned error: 8.64 Å